Protein 1YE8 (pdb70)

CATH classification: 3.40.50.300

Nearest PDB structures (foldseek):
  1ye8-assembly1_A  TM=1.004E+00  e=4.151E-33  Aquifex aeolicus
  7tic-assembly1_A  TM=4.754E-01  e=6.374E-01  Saccharomyces cerevisiae
  1cr2-assembly1_A  TM=3.829E-01  e=2.973E-01  Escherichia phage T7
  7thv-assembly1_A  TM=4.509E-01  e=8.219E-01  Saccharomyces cerevisiae

Secondary structure (DSSP, 8-state):
-EEEE--TTSSHHHHHHHHHHHHGGGEEEEEEEEE---EEEEEETT--EEEEEETT---SSEETTEEE-HHHHHHHHHHHHHHHHHHHHH-TT-EEEE------TT-HHHHHHHHH---TTSEEEEE--SS--SHHHHHHHT-TT-EEEE--TTTTTTHHHHHHHHS--

Solvent-accessible surface area: 8912 Å² total

Organism: Aquifex aeolicus (strain VF5) (NCBI:txid224324)

Structure (mmCIF, N/CA/C/O backbone):
data_1YE8
#
_entry.id   1YE8
#
_cell.length_a   35.870
_cell.length_b   64.240
_cell.length_c   39.620
_cell.angle_alpha   90.00
_cell.angle_beta   105.23
_cell.angle_gamma   90.00
#
_symmetry.space_group_name_H-M   'P 1 21 1'
#
loop_
_entity.id
_entity.type
_entity.pdbx_description
1 polymer 'Hypothetical UPF0334 kinase-like protein AQ_1292'
2 non-polymer 'MAGNESIUM ION'
3 non-polymer 'SODIUM ION'
4 non-polymer 'PHOSPHATE ION'
5 water water
#
loop_
_atom_site.group_PDB
_atom_site.id
_atom_site.type_symbol
_atom_site.label_atom_id
_atom_site.label_alt_id
_atom_site.label_comp_id
_atom_site.label_asym_id
_atom_site.label_entity_id
_atom_site.label_seq_id
_atom_site.pdbx_PDB_ins_code
_atom_site.Cartn_x
_atom_site.Cartn_y
_atom_site.Cartn_z
_atom_site.occupancy
_atom_site.B_iso_or_equiv
_atom_site.auth_seq_id
_atom_site.auth_comp_id
_atom_site.auth_asym_id
_atom_site.auth_atom_id
_atom_site.pdbx_PDB_model_num
ATOM 9 N N . LYS A 1 2 ? 30.804 22.675 15.687 1.00 14.20 2 LYS A N 1
ATOM 10 C CA . LYS A 1 2 ? 31.104 22.430 17.114 1.00 13.19 2 LYS A CA 1
ATOM 11 C C . LYS A 1 2 ? 32.395 23.165 17.424 1.00 12.36 2 LYS A C 1
ATOM 12 O O . LYS A 1 2 ? 33.429 22.870 16.812 1.00 13.16 2 LYS A O 1
ATOM 18 N N . ILE A 1 3 ? 32.337 24.138 18.328 1.00 11.20 3 ILE A N 1
ATOM 19 C CA . ILE A 1 3 ? 33.529 24.872 18.764 1.00 11.37 3 ILE A CA 1
ATOM 20 C C . ILE A 1 3 ? 33.891 24.361 20.150 1.00 10.29 3 ILE A C 1
ATOM 21 O O . ILE A 1 3 ? 33.074 24.495 21.086 1.00 10.90 3 ILE A O 1
ATOM 26 N N . ILE A 1 4 ? 35.084 23.776 20.284 1.00 9.76 4 ILE A N 1
ATOM 27 C CA . ILE A 1 4 ? 35.547 23.238 21.562 1.00 10.26 4 ILE A CA 1
ATOM 28 C C . ILE A 1 4 ? 36.704 24.100 22.025 1.00 10.11 4 ILE A C 1
ATOM 29 O O . ILE A 1 4 ? 37.752 24.163 21.372 1.00 10.31 4 ILE A O 1
ATOM 34 N N . ILE A 1 5 ? 36.523 24.752 23.171 1.00 9.83 5 ILE A N 1
ATOM 35 C CA . ILE A 1 5 ? 37.529 25.649 23.740 1.00 10.03 5 ILE A CA 1
ATOM 36 C C . ILE A 1 5 ? 38.175 24.967 24.935 1.00 9.48 5 ILE A C 1
ATOM 37 O O . ILE A 1 5 ? 37.502 24.528 25.870 1.00 9.53 5 ILE A O 1
ATOM 42 N N . THR A 1 6 ? 39.496 24.866 24.897 1.00 9.58 6 THR A N 1
ATOM 43 C CA . THR A 1 6 ? 40.245 24.264 25.985 1.00 10.42 6 THR A CA 1
ATOM 44 C C . THR A 1 6 ? 41.372 25.196 26.408 1.00 11.15 6 THR A C 1
ATOM 45 O O . THR A 1 6 ? 41.584 26.233 25.780 1.00 13.35 6 THR A O 1
ATOM 49 N N . GLY A 1 7 ? 42.050 24.865 27.498 1.00 10.86 7 GLY A N 1
ATOM 50 C CA . GLY A 1 7 ? 43.146 25.690 27.963 1.00 11.85 7 GLY A CA 1
ATOM 51 C C . GLY A 1 7 ? 43.316 25.566 29.457 1.00 12.40 7 GLY A C 1
ATOM 52 O O . GLY A 1 7 ? 42.508 24.924 30.131 1.00 12.90 7 GLY A O 1
ATOM 53 N N . GLU A 1 8 ? 44.366 26.195 29.976 1.00 12.77 8 GLU A N 1
ATOM 54 C CA . GLU A 1 8 ? 44.720 26.047 31.388 1.00 14.01 8 GLU A CA 1
ATOM 55 C C . GLU A 1 8 ? 43.637 26.628 32.296 1.00 14.74 8 GLU A C 1
ATOM 56 O O . GLU A 1 8 ? 42.928 27.557 31.898 1.00 14.58 8 GLU A O 1
ATOM 62 N N . PRO A 1 9 ? 43.493 26.101 33.519 1.00 15.57 9 PRO A N 1
ATOM 63 C CA . PRO A 1 9 ? 42.592 26.718 34.499 1.00 16.17 9 PRO A CA 1
ATOM 64 C C . PRO A 1 9 ? 42.958 28.193 34.659 1.00 15.69 9 PRO A C 1
ATOM 65 O O . PRO A 1 9 ? 44.147 28.496 34.764 1.00 16.44 9 PRO A O 1
ATOM 69 N N . GLY A 1 10 ? 41.974 29.090 34.627 1.00 15.91 10 GLY A N 1
ATOM 70 C CA . GLY A 1 10 ? 42.221 30.501 34.843 1.00 16.41 10 GLY A CA 1
ATOM 71 C C . GLY A 1 10 ? 42.566 31.320 33.615 1.00 15.41 10 GLY A C 1
ATOM 72 O O . GLY A 1 10 ? 42.650 32.550 33.706 1.00 16.40 10 GLY A O 1
ATOM 73 N N . VAL A 1 11 ? 42.728 30.668 32.457 1.00 14.98 11 VAL A N 1
ATOM 74 C CA . VAL A 1 11 ? 43.129 31.372 31.238 1.00 14.17 11 VAL A CA 1
ATOM 75 C C . VAL A 1 11 ? 42.033 32.280 30.655 1.00 14.07 11 VAL A C 1
ATOM 76 O O . VAL A 1 11 ? 42.337 33.202 29.904 1.00 14.37 11 VAL A O 1
ATOM 80 N N . GLY A 1 12 ? 40.770 31.994 30.981 1.00 13.91 12 GLY A N 1
ATOM 81 C CA . GLY A 1 12 ? 39.675 32.821 30.506 1.00 14.01 12 GLY A CA 1
ATOM 82 C C . GLY A 1 12 ? 38.640 32.142 29.625 1.00 13.45 12 GLY A C 1
ATOM 83 O O . GLY A 1 12 ? 37.996 32.813 28.810 1.00 14.37 12 GLY A O 1
ATOM 84 N N . LYS A 1 13 ? 38.463 30.828 29.779 1.00 12.83 13 LYS A N 1
ATOM 85 C CA . LYS A 1 13 ? 37.485 30.097 28.960 1.00 12.46 13 LYS A CA 1
ATOM 86 C C . LYS A 1 13 ? 36.047 30.582 29.185 1.00 11.92 13 LYS A C 1
ATOM 87 O O . LYS A 1 13 ? 35.337 30.850 28.223 1.00 11.76 13 LYS A O 1
ATOM 93 N N . THR A 1 14 ? 35.637 30.702 30.447 1.00 12.60 14 THR A N 1
ATOM 94 C CA . THR A 1 14 ? 34.299 31.236 30.769 1.00 12.81 14 THR A CA 1
ATOM 95 C C . THR A 1 14 ? 34.117 32.659 30.245 1.00 13.42 14 THR A C 1
ATOM 96 O O . THR A 1 14 ? 33.088 32.984 29.667 1.00 12.99 14 THR A O 1
ATOM 100 N N . THR A 1 15 ? 35.134 33.491 30.438 1.00 14.25 15 THR A N 1
ATOM 101 C CA . THR A 1 15 ? 35.103 34.863 29.970 1.00 14.79 15 THR A CA 1
ATOM 102 C C . THR A 1 15 ? 34.868 34.918 28.471 1.00 13.43 15 THR A C 1
ATOM 103 O O . THR A 1 15 ? 34.050 35.702 27.993 1.00 14.11 15 THR A O 1
ATOM 107 N N . LEU A 1 16 ? 35.586 34.087 27.725 1.00 12.55 16 LEU A N 1
ATOM 108 C CA . LEU A 1 16 ? 35.386 34.021 26.290 1.00 12.58 16 LEU A CA 1
ATOM 109 C C . LEU A 1 16 ? 33.969 33.530 25.947 1.00 12.18 16 LEU A C 1
ATOM 110 O O . LEU A 1 16 ? 33.301 34.104 25.081 1.00 12.79 16 LEU A O 1
ATOM 115 N N . VAL A 1 17 ? 33.516 32.460 26.612 1.00 11.59 17 VAL A N 1
ATOM 116 C CA . VAL A 1 17 ? 32.157 31.975 26.387 1.00 10.87 17 VAL A CA 1
ATOM 117 C C . VAL A 1 17 ? 31.113 33.089 26.620 1.00 11.23 17 VAL A C 1
ATOM 118 O O . VAL A 1 17 ? 30.197 33.233 25.820 1.00 11.66 17 VAL A O 1
ATOM 122 N N . LYS A 1 18 ? 31.278 33.885 27.680 1.00 11.81 18 LYS A N 1
ATOM 123 C CA . LYS A 1 18 ? 30.349 34.984 27.955 1.00 12.27 18 LYS A CA 1
ATOM 124 C C . LYS A 1 18 ? 30.349 36.025 26.824 1.00 13.20 18 LYS A C 1
ATOM 125 O O . LYS A 1 18 ? 29.295 36.531 26.438 1.00 13.74 18 LYS A O 1
ATOM 131 N N . LYS A 1 19 ? 31.524 36.310 26.276 1.00 13.58 19 LYS A N 1
ATOM 132 C CA . LYS A 1 19 ? 31.622 37.233 25.142 1.00 14.34 19 LYS A CA 1
ATOM 133 C C . LYS A 1 19 ? 30.884 36.660 23.934 1.00 13.88 19 LYS A C 1
ATOM 134 O O . LYS A 1 19 ? 30.208 37.390 23.206 1.00 14.14 19 LYS A O 1
ATOM 140 N N . ILE A 1 20 ? 31.025 35.352 23.711 1.00 13.00 20 ILE A N 1
ATOM 141 C CA . ILE A 1 20 ? 30.339 34.683 22.612 1.00 13.24 20 ILE A CA 1
ATOM 142 C C . ILE A 1 20 ? 28.820 34.762 22.797 1.00 13.01 20 ILE A C 1
ATOM 143 O O . ILE A 1 20 ? 28.091 35.082 21.841 1.00 13.19 20 ILE A O 1
ATOM 148 N N . VAL A 1 21 ? 28.352 34.489 24.018 1.00 12.86 21 VAL A N 1
ATOM 149 C CA . VAL A 1 21 ? 26.923 34.566 24.342 1.00 12.85 21 VAL A CA 1
ATOM 150 C C . VAL A 1 21 ? 26.376 35.970 24.067 1.00 13.52 21 VAL A C 1
ATOM 151 O O . VAL A 1 21 ? 25.307 36.114 23.445 1.00 13.38 21 VAL A O 1
ATOM 155 N N . GLU A 1 22 ? 27.107 36.995 24.506 1.00 14.01 22 GLU A N 1
ATOM 156 C CA . GLU A 1 22 ? 26.615 38.359 24.308 1.00 15.11 22 GLU A CA 1
ATOM 157 C C . GLU A 1 22 ? 26.520 38.673 22.812 1.00 15.57 22 GLU A C 1
ATOM 158 O O . GLU A 1 22 ? 25.533 39.258 22.344 1.00 16.32 22 GLU A O 1
ATOM 164 N N . ARG A 1 23 ? 27.538 38.286 22.056 1.00 14.95 23 ARG A N 1
ATOM 165 C CA . ARG A 1 23 ? 27.515 38.515 20.616 1.00 15.72 23 ARG A CA 1
ATOM 166 C C . ARG A 1 23 ? 26.402 37.777 19.895 1.00 15.75 23 ARG A C 1
ATOM 167 O O . ARG A 1 23 ? 25.794 38.305 18.965 1.00 17.04 23 ARG A O 1
ATOM 175 N N . LEU A 1 24 ? 26.147 36.538 20.311 1.00 15.46 24 LEU A N 1
ATOM 176 C CA . LEU A 1 24 ? 25.113 35.725 19.689 1.00 15.08 24 LEU A CA 1
ATOM 177 C C . LEU A 1 24 ? 23.683 36.132 20.056 1.00 15.07 24 LEU A C 1
ATOM 178 O O . LEU A 1 24 ? 22.750 35.797 19.321 1.00 15.55 24 LEU A O 1
ATOM 183 N N . GLY A 1 25 ? 23.494 36.836 21.169 1.00 15.33 25 GLY A N 1
ATOM 184 C CA . GLY A 1 25 ? 22.158 37.264 21.555 1.00 15.69 25 GLY A CA 1
ATOM 185 C C . GLY A 1 25 ? 21.214 36.095 21.750 1.00 15.61 25 GLY A C 1
ATOM 186 O O . GLY A 1 25 ? 21.550 35.116 22.416 1.00 16.02 25 GLY A O 1
ATOM 187 N N . LYS A 1 26 ? 20.042 36.179 21.140 1.00 15.55 26 LYS A N 1
ATOM 188 C CA . LYS A 1 26 ? 18.988 35.192 21.325 1.00 15.56 26 LYS A CA 1
ATOM 189 C C . LYS A 1 26 ? 19.335 33.861 20.659 1.00 14.63 26 LYS A C 1
ATOM 190 O O . LYS A 1 26 ? 18.637 32.861 20.854 1.00 15.40 26 LYS A O 1
ATOM 196 N N . ARG A 1 27 ? 20.422 33.825 19.893 1.00 13.69 27 ARG A N 1
ATOM 197 C CA . ARG A 1 27 ? 20.857 32.567 19.285 1.00 13.08 27 ARG A CA 1
ATOM 198 C C . ARG A 1 27 ? 21.449 31.606 20.316 1.00 12.18 27 ARG A C 1
ATOM 199 O O . ARG A 1 27 ? 21.444 30.396 20.096 1.00 11.87 27 ARG A O 1
ATOM 207 N N . ALA A 1 28 ? 21.980 32.142 21.413 1.00 11.49 28 ALA A N 1
ATOM 208 C CA . ALA A 1 28 ? 22.725 31.337 22.379 1.00 10.93 28 ALA A CA 1
ATOM 209 C C . ALA A 1 28 ? 21.804 30.804 23.463 1.00 10.72 28 ALA A C 1
ATOM 210 O O . ALA A 1 28 ? 21.088 31.585 24.097 1.00 11.38 28 ALA A O 1
ATOM 212 N N . ILE A 1 29 ? 21.815 29.483 23.673 1.00 9.99 29 ILE A N 1
ATOM 213 C CA . ILE A 1 29 ? 21.003 28.866 24.737 1.00 9.78 29 ILE A CA 1
ATOM 214 C C . ILE A 1 29 ? 21.861 27.841 25.475 1.00 8.49 29 ILE A C 1
ATOM 215 O O . ILE A 1 29 ? 22.442 26.951 24.845 1.00 8.57 29 ILE A O 1
ATOM 220 N N . GLY A 1 30 ? 21.937 27.943 26.799 1.00 8.39 30 GLY A N 1
ATOM 221 C CA . GLY A 1 30 ? 22.724 26.991 27.573 1.00 8.21 30 GLY A CA 1
ATOM 222 C C . GLY A 1 30 ? 23.181 27.576 28.891 1.00 8.01 30 GLY A C 1
ATOM 223 O O . GLY A 1 30 ? 22.433 28.296 29.556 1.00 9.01 30 GLY A O 1
ATOM 224 N N . PHE A 1 31 ? 24.419 27.289 29.277 1.00 8.02 31 PHE A N 1
ATOM 225 C CA . PHE A 1 31 ? 24.917 27.765 30.551 1.00 8.34 31 PHE A CA 1
ATOM 226 C C . PHE A 1 31 ? 26.416 27.892 30.548 1.00 8.18 31 PHE A C 1
ATOM 227 O O . PHE A 1 31 ? 27.123 27.249 29.729 1.00 7.98 31 PHE A O 1
ATOM 235 N N . TRP A 1 32 ? 26.899 28.672 31.512 1.00 8.20 32 TRP A N 1
ATOM 236 C CA . TRP A 1 32 ? 28.317 28.721 31.831 1.00 8.25 32 TRP A CA 1
ATOM 237 C C . TRP A 1 32 ? 28.522 28.591 33.329 1.00 9.44 32 TRP A C 1
ATOM 238 O O . TRP A 1 32 ? 27.548 28.503 34.096 1.00 9.60 32 TRP A O 1
ATOM 249 N N . THR A 1 33 ? 29.783 28.514 33.737 1.00 9.80 33 THR A N 1
ATOM 250 C CA . THR A 1 33 ? 30.114 28.233 35.129 1.00 11.24 33 THR A CA 1
ATOM 251 C C . THR A 1 33 ? 31.079 29.292 35.642 1.00 12.21 33 THR A C 1
ATOM 252 O O . THR A 1 33 ? 32.173 29.464 35.093 1.00 14.40 33 THR A O 1
ATOM 256 N N . GLU A 1 34 ? 30.656 30.027 36.664 1.00 12.50 34 GLU A N 1
ATOM 257 C CA . GLU A 1 34 ? 31.466 31.104 37.208 1.00 14.04 34 GLU A CA 1
ATOM 258 C C . GLU A 1 34 ? 32.010 30.750 38.569 1.00 13.34 34 GLU A C 1
ATOM 259 O O . GLU A 1 34 ? 31.360 30.065 39.351 1.00 12.88 34 GLU A O 1
ATOM 265 N N . GLU A 1 35 ? 33.216 31.226 38.856 1.00 14.13 35 GLU A N 1
ATOM 266 C CA . GLU A 1 35 ? 33.791 31.071 40.184 1.00 15.33 35 GLU A CA 1
ATOM 267 C C . GLU A 1 35 ? 32.992 31.881 41.202 1.00 15.70 35 GLU A C 1
ATOM 268 O O . GLU A 1 35 ? 32.503 32.986 40.907 1.00 16.60 35 GLU A O 1
ATOM 274 N N . VAL A 1 36 ? 32.846 31.311 42.396 1.00 16.62 36 VAL A N 1
ATOM 275 C CA . VAL A 1 36 ? 32.280 32.020 43.528 1.00 17.67 36 VAL A CA 1
ATOM 276 C C . VAL A 1 36 ? 33.462 32.541 44.337 1.00 19.15 36 VAL A C 1
ATOM 277 O O . VAL A 1 36 ? 34.305 31.761 44.780 1.00 18.58 36 VAL A O 1
ATOM 281 N N . ARG A 1 37 ? 33.534 33.864 44.475 1.00 21.29 37 ARG A N 1
ATOM 282 C CA . ARG A 1 37 ? 34.630 34.518 45.177 1.00 23.48 37 ARG A CA 1
ATOM 283 C C . ARG A 1 37 ? 34.094 35.518 46.192 1.00 24.67 37 ARG A C 1
ATOM 284 O O . ARG A 1 37 ? 33.096 36.199 45.935 1.00 25.99 37 ARG A O 1
ATOM 292 N N . ARG A 1 44 ? 38.472 32.231 46.107 1.00 19.71 44 ARG A N 1
ATOM 293 C CA . ARG A 1 44 ? 37.499 31.246 45.489 1.00 18.92 44 ARG A CA 1
ATOM 294 C C . ARG A 1 44 ? 37.068 30.152 46.465 1.00 18.75 44 ARG A C 1
ATOM 295 O O . ARG A 1 44 ? 37.907 29.472 47.065 1.00 18.94 44 ARG A O 1
ATOM 303 N N . THR A 1 45 ? 35.752 29.983 46.594 1.00 17.91 45 THR A N 1
ATOM 304 C CA . THR A 1 45 ? 35.182 28.970 47.489 1.00 17.26 45 THR A CA 1
ATOM 305 C C . THR A 1 45 ? 34.248 28.003 46.778 1.00 15.90 45 THR A C 1
ATOM 306 O O . THR A 1 45 ? 33.797 27.038 47.372 1.00 15.54 45 THR A O 1
ATOM 310 N N . GLY A 1 46 ? 33.927 28.268 45.523 1.00 15.02 46 GLY A N 1
ATOM 311 C CA . GLY A 1 46 ? 33.008 27.398 44.817 1.00 13.85 46 GLY A CA 1
ATOM 312 C C . GLY A 1 46 ? 32.748 27.822 43.396 1.00 13.17 46 GLY A C 1
ATOM 313 O O . GLY A 1 46 ? 33.455 28.686 42.846 1.00 13.10 46 GLY A O 1
ATOM 314 N N . PHE A 1 47 ? 31.708 27.219 42.821 1.00 12.06 47 PHE A N 1
ATOM 315 C CA . PHE A 1 47 ? 31.319 27.419 41.429 1.00 11.54 47 PHE A CA 1
ATOM 316 C C . PHE A 1 47 ? 29.808 27.499 41.298 1.00 11.32 47 PHE A C 1
ATOM 317 O O . PHE A 1 47 ? 29.078 26.720 41.924 1.00 10.95 47 PHE A O 1
ATOM 325 N N . ARG A 1 48 ? 29.365 28.401 40.428 1.00 11.22 48 ARG A N 1
ATOM 326 C CA . ARG A 1 48 ? 27.963 28.705 40.198 1.00 11.81 48 ARG A CA 1
ATOM 327 C C . ARG A 1 48 ? 27.620 28.451 38.735 1.00 11.46 48 ARG A C 1
ATOM 328 O O . ARG A 1 48 ? 28.304 28.936 37.847 1.00 11.81 48 ARG A O 1
ATOM 336 N N . ILE A 1 49 ? 26.562 27.702 38.483 1.00 10.22 49 ILE A N 1
ATOM 337 C CA . ILE A 1 49 ? 26.040 27.582 37.116 1.00 10.23 49 ILE A CA 1
ATOM 338 C C . ILE A 1 49 ? 25.155 28.797 36.852 1.00 10.15 49 ILE A C 1
ATOM 339 O O . ILE A 1 49 ? 24.366 29.194 37.716 1.00 10.80 49 ILE A O 1
ATOM 344 N N . ILE A 1 50 ? 25.322 29.419 35.686 1.00 9.76 50 ILE A N 1
ATOM 345 C CA . ILE A 1 50 ? 24.510 30.563 35.280 1.00 10.01 50 ILE A CA 1
ATOM 346 C C . ILE A 1 50 ? 23.970 30.233 33.896 1.00 9.43 50 ILE A C 1
ATOM 347 O O . ILE A 1 50 ? 24.751 29.935 32.994 1.00 9.51 50 ILE A O 1
ATOM 352 N N . THR A 1 51 ? 22.649 30.235 33.725 1.00 9.25 51 THR A N 1
ATOM 353 C CA . THR A 1 51 ? 22.088 29.958 32.411 1.00 9.36 51 THR A CA 1
ATOM 354 C C . THR A 1 51 ? 21.943 31.204 31.552 1.00 9.18 51 THR A C 1
ATOM 355 O O . THR A 1 51 ? 22.033 32.328 32.041 1.00 10.23 51 THR A O 1
ATOM 359 N N . THR A 1 52 ? 21.675 30.997 30.270 1.00 9.47 52 THR A N 1
ATOM 360 C CA . THR A 1 52 ? 21.378 32.102 29.374 1.00 10.01 52 THR A CA 1
ATOM 361 C C . THR A 1 52 ? 20.055 32.798 29.710 1.00 10.65 52 THR A C 1
ATOM 362 O O . THR A 1 52 ? 19.762 33.832 29.100 1.00 12.34 52 THR A O 1
ATOM 366 N N . GLU A 1 53 ? 19.282 32.271 30.666 1.00 10.71 53 GLU A N 1
ATOM 367 C CA . GLU A 1 53 ? 18.080 32.961 31.171 1.00 12.31 53 GLU A CA 1
ATOM 368 C C . GLU A 1 53 ? 18.318 33.641 32.501 1.00 12.84 53 GLU A C 1
ATOM 369 O O . GLU A 1 53 ? 17.381 34.176 33.108 1.00 14.49 53 GLU A O 1
ATOM 375 N N . GLY A 1 54 ? 19.565 33.650 32.959 1.00 12.04 54 GLY A N 1
ATOM 376 C CA . GLY A 1 54 ? 19.906 34.348 34.185 1.00 12.92 54 GLY A CA 1
ATOM 377 C C . GLY A 1 54 ? 19.618 33.574 35.456 1.00 12.77 54 GLY A C 1
ATOM 378 O O . GLY A 1 54 ? 19.722 34.120 36.558 1.00 15.01 54 GLY A O 1
ATOM 379 N N . LYS A 1 55 ? 19.284 32.293 35.340 1.00 12.53 55 LYS A N 1
ATOM 380 C CA . LYS A 1 55 ? 19.118 31.467 36.526 1.00 12.62 55 LYS A CA 1
ATOM 381 C C . LYS A 1 55 ? 20.498 31.077 37.042 1.00 11.87 55 LYS A C 1
ATOM 382 O O . LYS A 1 55 ? 21.393 30.773 36.249 1.00 12.07 55 LYS A O 1
ATOM 388 N N . LYS A 1 56 ? 20.674 31.120 38.358 1.00 11.78 56 LYS A N 1
ATOM 389 C CA . LYS A 1 56 ? 21.973 30.893 38.999 1.00 12.41 56 LYS A CA 1
ATOM 390 C C . LYS A 1 56 ? 21.869 29.971 40.209 1.00 12.77 56 LYS A C 1
ATOM 391 O O . LYS A 1 56 ? 20.894 30.038 40.970 1.00 14.05 56 LYS A O 1
ATOM 397 N N . LYS A 1 57 ? 22.869 29.114 40.398 1.00 12.48 57 LYS A N 1
ATOM 398 C CA . LYS A 1 57 ? 22.926 28.266 41.586 1.00 12.33 57 LYS A CA 1
ATOM 399 C C . LYS A 1 57 ? 24.339 27.791 41.851 1.00 11.92 57 LYS A C 1
ATOM 400 O O . LYS A 1 57 ? 25.017 27.316 40.925 1.00 11.73 57 LYS A O 1
ATOM 406 N N . ILE A 1 58 ? 24.780 27.894 43.106 1.00 11.88 58 ILE A N 1
ATOM 407 C CA . ILE A 1 58 ? 26.044 27.287 43.511 1.00 11.97 58 ILE A CA 1
ATOM 408 C C . ILE A 1 58 ? 25.853 25.778 43.559 1.00 11.06 58 ILE A C 1
ATOM 409 O O . ILE A 1 58 ? 25.011 25.268 44.304 1.00 11.56 58 ILE A O 1
ATOM 414 N N . PHE A 1 59 ? 26.629 25.054 42.757 1.00 10.65 59 PHE A N 1
ATOM 415 C CA . PHE A 1 59 ? 26.549 23.596 42.753 1.00 10.07 59 PHE A CA 1
ATOM 416 C C . PHE A 1 59 ? 27.810 22.893 43.248 1.00 9.76 59 PHE A C 1
ATOM 417 O O . PHE A 1 59 ? 27.814 21.684 43.414 1.00 11.00 59 PHE A O 1
ATOM 425 N N . SER A 1 60 ? 28.882 23.643 43.480 1.00 10.54 60 SER A N 1
ATOM 426 C CA . SER A 1 60 ? 30.107 23.061 43.995 1.00 11.24 60 SER A CA 1
ATOM 427 C C . SER A 1 60 ? 30.710 24.065 44.951 1.00 10.98 60 SER A C 1
ATOM 428 O O . SER A 1 60 ? 30.793 25.244 44.626 1.00 12.46 60 SER A O 1
ATOM 431 N N . SER A 1 61 ? 31.113 23.611 46.136 1.00 11.35 61 SER A N 1
ATOM 432 C CA . SER A 1 61 ? 31.610 24.537 47.152 1.00 11.57 61 SER A CA 1
ATOM 433 C C . SER A 1 61 ? 32.499 23.826 48.154 1.00 11.47 61 SER A C 1
ATOM 434 O O . SER A 1 61 ? 32.268 22.660 48.479 1.00 11.23 61 SER A O 1
ATOM 437 N N . LYS A 1 62 ? 33.495 24.555 48.656 1.00 12.30 62 LYS A N 1
ATOM 438 C CA . LYS A 1 62 ? 34.266 24.115 49.819 1.00 13.15 62 LYS A CA 1
ATOM 439 C C . LYS A 1 62 ? 33.386 23.886 51.061 1.00 13.46 62 LYS A C 1
ATOM 440 O O . LYS A 1 62 ? 33.783 23.134 51.943 1.00 14.35 62 LYS A O 1
ATOM 446 N N . PHE A 1 63 ? 32.203 24.504 51.119 1.00 13.72 63 PHE A N 1
ATOM 447 C CA . PHE A 1 63 ? 31.301 24.280 52.254 1.00 14.66 63 PHE A CA 1
ATOM 448 C C . PHE A 1 63 ? 30.411 23.059 52.090 1.00 14.27 63 PHE A C 1
ATOM 449 O O . PHE A 1 63 ? 29.777 22.622 53.061 1.00 15.25 63 PHE A O 1
ATOM 457 N N . PHE A 1 64 ? 30.321 22.508 50.881 1.00 12.64 64 PHE A N 1
ATOM 458 C CA . PHE A 1 64 ? 29.379 21.417 50.643 1.00 12.38 64 PHE A CA 1
ATOM 459 C C . PHE A 1 64 ? 29.937 20.071 51.037 1.00 13.03 64 PHE A C 1
ATOM 460 O O . PHE A 1 64 ? 31.001 19.655 50.550 1.00 13.83 64 PHE A O 1
ATOM 468 N N . THR A 1 65 ? 29.200 19.364 51.886 1.00 13.53 65 THR A N 1
ATOM 469 C CA . THR A 1 65 ? 29.501 17.978 52.151 1.00 13.98 65 THR A CA 1
ATOM 470 C C . THR A 1 65 ? 29.010 17.112 50.990 1.00 13.85 65 THR A C 1
ATOM 471 O O . THR A 1 65 ? 27.837 17.190 50.611 1.00 13.82 65 THR A O 1
ATOM 475 N N . SER A 1 66 ? 29.902 16.289 50.433 1.00 13.94 66 SER A N 1
ATOM 476 C CA . SER A 1 66 ? 29.550 15.437 49.303 1.00 14.21 66 SER A CA 1
ATOM 477 C C . SER A 1 66 ? 30.443 14.220 49.174 1.00 15.19 66 SER A C 1
ATOM 478 O O . SER A 1 66 ? 31.594 14.269 49.577 1.00 15.70 66 SER A O 1
ATOM 481 N N . LYS A 1 67 ? 29.903 13.153 48.586 1.00 17.09 67 LYS A N 1
ATOM 482 C CA . LYS A 1 67 ? 30.717 12.015 48.163 1.00 18.45 67 LYS A CA 1
ATOM 483 C C . LYS A 1 67 ? 31.432 12.333 46.848 1.00 17.75 67 LYS A C 1
ATOM 484 O O . LYS A 1 67 ? 32.397 11.664 46.485 1.00 18.47 67 LYS A O 1
ATOM 490 N N . LYS A 1 68 ? 30.945 13.353 46.134 1.00 16.29 68 LYS A N 1
ATOM 491 C CA . LYS A 1 68 ? 31.508 13.754 44.849 1.00 16.59 68 LYS A CA 1
ATOM 492 C C . LYS A 1 68 ? 32.413 14.948 45.099 1.00 15.82 68 LYS A C 1
ATOM 493 O O . LYS A 1 68 ? 31.944 16.054 45.390 1.00 15.58 68 LYS A O 1
ATOM 499 N N . LEU A 1 69 ? 33.714 14.698 45.039 1.00 16.39 69 LEU A N 1
ATOM 500 C CA . LEU A 1 69 ? 34.712 15.693 45.418 1.00 16.83 69 LEU A CA 1
ATOM 501 C C . LEU A 1 69 ? 35.675 15.976 44.281 1.00 17.27 69 LEU A C 1
ATOM 502 O O . LEU A 1 69 ? 36.107 15.055 43.590 1.00 16.84 69 LEU A O 1
ATOM 507 N N . VAL A 1 70 ? 36.009 17.247 44.102 1.00 16.57 70 VAL A N 1
ATOM 508 C CA . VAL A 1 70 ? 37.169 17.645 43.299 1.00 17.74 70 VAL A CA 1
ATOM 509 C C . VAL A 1 70 ? 38.024 18.502 44.225 1.00 17.92 70 VAL A C 1
ATOM 510 O O . VAL A 1 70 ? 37.690 19.661 44.495 1.00 17.83 70 VAL A O 1
ATOM 514 N N . GLY A 1 71 ? 39.122 17.913 44.712 1.00 18.56 71 GLY A N 1
ATOM 515 C CA . GLY A 1 71 ? 39.914 18.505 45.777 1.00 18.49 71 GLY A CA 1
ATOM 516 C C . GLY A 1 71 ? 39.050 18.796 46.995 1.00 18.20 71 GLY A C 1
ATOM 517 O O . GLY A 1 71 ? 38.426 17.890 47.561 1.00 19.62 71 GLY A O 1
ATOM 518 N N . SER A 1 72 ? 39.015 20.062 47.399 1.00 17.78 72 SER A N 1
ATOM 519 C CA . SER A 1 72 ? 38.242 20.453 48.572 1.00 17.67 72 SER A CA 1
ATOM 520 C C . SER A 1 72 ? 36.802 20.849 48.234 1.00 16.58 72 SER A C 1
ATOM 521 O O . SER A 1 72 ? 36.027 21.189 49.126 1.00 16.73 72 SER A O 1
ATOM 524 N N . TYR A 1 73 ? 36.446 20.824 46.946 1.00 14.69 73 TYR A N 1
ATOM 525 C CA . TYR A 1 73 ? 35.098 21.217 46.515 1.00 13.86 73 TYR A CA 1
ATOM 526 C C . TYR A 1 73 ? 34.141 20.036 46.535 1.00 13.38 73 TYR A C 1
ATOM 527 O O . TYR A 1 73 ? 34.373 19.048 45.850 1.00 13.79 73 TYR A O 1
ATOM 536 N N . GLY A 1 74 ? 33.062 20.157 47.302 1.00 12.14 74 GLY A N 1
ATOM 537 C CA . GLY A 1 74 ? 31.981 19.184 47.300 1.00 11.81 74 GLY A CA 1
ATOM 538 C C . GLY A 1 74 ? 30.982 19.547 46.220 1.00 10.59 74 GLY A C 1
ATOM 539 O O . GLY A 1 74 ? 30.562 20.699 46.132 1.00 10.19 74 GLY A O 1
ATOM 540 N N . VAL A 1 75 ? 30.644 18.575 45.379 1.00 10.67 75 VAL A N 1
ATOM 541 C CA . VAL A 1 75 ? 29.729 18.794 44.263 1.00 10.60 75 VAL A CA 1
ATOM 542 C C . VAL A 1 75 ? 28.338 18.251 44.579 1.00 10.55 75 VAL A C 1
ATOM 543 O O . VAL A 1 75 ? 28.169 17.069 44.941 1.00 11.66 75 VAL A O 1
ATOM 547 N N . ASN A 1 76 ? 27.345 19.127 44.447 1.00 10.21 76 ASN A N 1
ATOM 548 C CA . ASN A 1 76 ? 25.958 18.718 44.587 1.00 10.21 76 ASN A CA 1
ATOM 549 C C . ASN A 1 76 ? 25.362 18.517 43.198 1.00 10.18 76 ASN A C 1
ATOM 550 O O . ASN A 1 76 ? 25.032 19.491 42.475 1.00 9.74 76 ASN A O 1
ATOM 555 N N . VAL A 1 77 ? 25.301 17.247 42.809 1.00 10.20 77 VAL A N 1
ATOM 556 C CA . VAL A 1 77 ? 24.872 16.861 41.473 1.00 11.26 77 VAL A CA 1
ATOM 557 C C . VAL A 1 77 ? 23.444 17.342 41.206 1.00 11.60 77 VAL A C 1
ATOM 558 O O . VAL A 1 77 ? 23.129 17.781 40.100 1.00 12.23 77 VAL A O 1
ATOM 562 N N . GLN A 1 78 ? 22.587 17.251 42.223 1.00 11.61 78 GLN A N 1
ATOM 563 C CA . GLN A 1 78 ? 21.190 17.651 42.113 1.00 12.73 78 GLN A CA 1
ATOM 564 C C . GLN A 1 78 ? 21.070 19.161 41.868 1.00 11.63 78 GLN A C 1
ATOM 565 O O . GLN A 1 78 ? 20.284 19.594 41.014 1.00 11.76 78 GLN A O 1
ATOM 571 N N . TYR A 1 79 ? 21.873 19.965 42.569 1.00 11.21 79 TYR A N 1
ATOM 572 C CA . TYR A 1 79 ? 21.847 21.403 42.345 1.00 11.06 79 TYR A CA 1
ATOM 573 C C . TYR A 1 79 ? 22.290 21.750 40.930 1.00 10.62 79 TYR A C 1
ATOM 574 O O . TYR A 1 79 ? 21.717 22.627 40.299 1.00 11.08 79 TYR A O 1
ATOM 583 N N . PHE A 1 80 ? 23.320 21.056 40.452 1.00 10.10 80 PHE A N 1
ATOM 584 C CA . PHE A 1 80 ? 23.797 21.275 39.097 1.00 9.73 80 PHE A CA 1
ATOM 585 C C . PHE A 1 80 ? 22.704 20.922 38.088 1.00 9.09 80 PHE A C 1
ATOM 586 O O . PHE A 1 80 ? 22.381 21.710 37.190 1.00 9.22 80 PHE A O 1
ATOM 594 N N . GLU A 1 81 ? 22.125 19.734 38.244 1.00 9.56 81 GLU A N 1
ATOM 595 C CA . GLU A 1 81 ? 21.129 19.223 37.303 1.00 10.02 81 GLU A CA 1
ATOM 596 C C . GLU A 1 81 ? 19.882 20.078 37.258 1.00 10.34 81 GLU A C 1
ATOM 597 O O . GLU A 1 81 ? 19.280 20.227 36.201 1.00 10.49 81 GLU A O 1
ATOM 603 N N . GLU A 1 82 ? 19.512 20.653 38.402 1.00 11.53 82 GLU A N 1
ATOM 604 C CA . GLU A 1 82 ? 18.308 21.471 38.502 1.00 12.54 82 GLU A CA 1
ATOM 605 C C . GLU A 1 82 ? 18.285 22.553 37.427 1.00 11.90 82 GLU A C 1
ATOM 606 O O . GLU A 1 82 ? 17.227 22.858 36.869 1.00 12.81 82 GLU A O 1
ATOM 612 N N . LEU A 1 83 ? 19.450 23.141 37.144 1.00 10.74 83 LEU A N 1
ATOM 613 C CA . LEU A 1 83 ? 19.562 24.199 36.147 1.00 10.86 83 LEU A CA 1
ATOM 614 C C . LEU A 1 83 ? 20.103 23.681 34.819 1.00 9.49 83 LEU A C 1
ATOM 615 O O . LEU A 1 83 ? 19.615 24.079 33.769 1.00 10.36 83 LEU A O 1
ATOM 620 N N . ALA A 1 84 ? 21.085 22.783 34.861 1.00 9.08 84 ALA A N 1
ATOM 621 C CA . ALA A 1 84 ? 21.765 22.351 33.631 1.00 8.99 84 ALA A CA 1
ATOM 622 C C . ALA A 1 84 ? 20.863 21.545 32.711 1.00 8.90 84 ALA A C 1
ATOM 623 O O . ALA A 1 84 ? 20.880 21.738 31.502 1.00 9.06 84 ALA A O 1
ATOM 625 N N . ILE A 1 85 ? 20.097 20.614 33.271 1.00 8.94 85 ILE A N 1
ATOM 626 C CA . ILE A 1 85 ? 19.389 19.670 32.410 1.00 9.75 85 ILE A CA 1
ATOM 627 C C . ILE A 1 85 ? 18.247 20.338 31.630 1.00 9.70 85 ILE A C 1
ATOM 628 O O . ILE A 1 85 ? 18.182 20.196 30.399 1.00 10.19 85 ILE A O 1
ATOM 633 N N . PRO A 1 86 ? 17.359 21.086 32.291 1.00 9.82 86 PRO A N 1
ATOM 634 C CA . PRO A 1 86 ? 16.270 21.684 31.518 1.00 10.39 86 PRO A CA 1
ATOM 635 C C . PRO A 1 86 ? 16.773 22.690 30.482 1.00 9.47 86 PRO A C 1
ATOM 636 O O . PRO A 1 86 ? 16.223 22.709 29.378 1.00 9.71 86 PRO A O 1
ATOM 640 N N . ILE A 1 87 ? 17.792 23.489 30.788 1.00 9.26 87 ILE A N 1
ATOM 641 C CA . ILE A 1 87 ? 18.242 24.443 29.777 1.00 9.32 87 ILE A CA 1
ATOM 642 C C . ILE A 1 87 ? 18.915 23.742 28.589 1.00 8.98 87 ILE A C 1
ATOM 643 O O . ILE A 1 87 ? 18.731 24.166 27.446 1.00 9.22 87 ILE A O 1
ATOM 648 N N . LEU A 1 88 ? 19.636 22.646 28.833 1.00 9.05 88 LEU A N 1
ATOM 649 C CA . LEU A 1 88 ? 20.234 21.918 27.708 1.00 9.27 88 LEU A CA 1
ATOM 650 C C . LEU A 1 88 ? 19.199 21.147 26.904 1.00 9.02 88 LEU A C 1
ATOM 651 O O . LEU A 1 88 ? 19.324 21.050 25.686 1.00 9.44 88 LEU A O 1
ATOM 656 N N . GLU A 1 89 ? 18.175 20.598 27.561 1.00 9.38 89 GLU A N 1
ATOM 657 C CA . GLU A 1 89 ? 17.119 19.906 26.813 1.00 9.87 89 GLU A CA 1
ATOM 658 C C . GLU A 1 89 ? 16.388 20.895 25.901 1.00 9.41 89 GLU A C 1
ATOM 659 O O . GLU A 1 89 ? 16.085 20.594 24.742 1.00 10.45 89 GLU A O 1
ATOM 665 N N . ARG A 1 90 ? 16.106 22.088 26.429 1.00 9.65 90 ARG A N 1
ATOM 666 C CA . ARG A 1 90 ? 15.518 23.157 25.621 1.00 10.22 90 ARG A CA 1
ATOM 667 C C . ARG A 1 90 ? 16.452 23.566 24.478 1.00 9.83 90 ARG A C 1
ATOM 668 O O . ARG A 1 90 ? 16.027 23.665 23.322 1.00 9.98 90 ARG A O 1
ATOM 676 N N . ALA A 1 91 ? 17.725 23.795 24.806 1.00 9.69 91 ALA A N 1
ATOM 677 C CA . ALA A 1 91 ? 18.700 24.206 23.791 1.00 9.46 91 ALA A CA 1
ATOM 678 C C . ALA A 1 91 ? 18.763 23.202 22.641 1.00 9.49 91 ALA A C 1
ATOM 679 O O . ALA A 1 91 ? 18.758 23.592 21.486 1.00 10.36 91 ALA A O 1
ATOM 681 N N . TYR A 1 92 ? 18.765 21.910 22.972 1.00 9.45 92 TYR A N 1
ATOM 682 C CA . TYR A 1 92 ? 18.845 20.845 21.972 1.00 10.10 92 TYR A CA 1
ATOM 683 C C . TYR A 1 92 ? 17.571 20.809 21.118 1.00 10.84 92 TYR A C 1
ATOM 684 O O . TYR A 1 92 ? 17.662 20.743 19.878 1.00 10.90 92 TYR A O 1
ATOM 693 N N . ARG A 1 93 ? 16.393 20.892 21.746 1.00 10.86 93 ARG A N 1
ATOM 694 C CA . ARG A 1 93 ? 15.161 20.932 20.940 1.00 11.30 93 ARG A CA 1
ATOM 695 C C . ARG A 1 93 ? 15.176 22.116 19.985 1.00 11.56 93 ARG A C 1
ATOM 696 O O . ARG A 1 93 ? 14.831 21.986 18.807 1.00 12.55 93 ARG A O 1
ATOM 704 N N . GLU A 1 94 ? 15.534 23.288 20.495 1.00 11.60 94 GLU A N 1
ATOM 705 C CA . GLU A 1 94 ? 15.469 24.491 19.667 1.00 12.24 94 GLU A CA 1
ATOM 706 C C . GLU A 1 94 ? 16.521 24.466 18.566 1.00 12.38 94 GLU A C 1
ATOM 707 O O . GLU A 1 94 ? 16.238 24.859 17.436 1.00 13.81 94 GLU A O 1
ATOM 713 N N . ALA A 1 95 ? 17.730 24.002 18.892 1.00 12.41 95 ALA A N 1
ATOM 714 C CA . ALA A 1 95 ? 18.842 24.003 17.943 1.00 13.07 95 ALA A CA 1
ATOM 715 C C . ALA A 1 95 ? 18.654 23.001 16.804 1.00 13.65 95 ALA A C 1
ATOM 716 O O . ALA A 1 95 ? 19.183 23.204 15.719 1.00 14.26 95 ALA A O 1
ATOM 718 N N . LYS A 1 96 ? 17.911 21.920 17.044 1.00 14.28 96 LYS A N 1
ATOM 719 C CA . LYS A 1 96 ? 17.633 20.953 15.981 1.00 15.85 96 LYS A CA 1
ATOM 720 C C . LYS A 1 96 ? 16.709 21.557 14.939 1.00 16.96 96 LYS A C 1
ATOM 721 O O . LYS A 1 96 ? 16.826 21.237 13.757 1.00 18.24 96 LYS A O 1
ATOM 727 N N . LYS A 1 97 ? 15.811 22.443 15.360 1.00 17.46 97 LYS A N 1
ATOM 728 C CA . LYS A 1 97 ? 14.843 23.044 14.433 1.00 18.65 97 LYS A CA 1
ATOM 729 C C . LYS A 1 97 ? 15.343 24.333 13.787 1.00 18.84 97 LYS A C 1
ATOM 730 O O . LYS A 1 97 ? 14.958 24.662 12.667 1.00 20.12 97 LYS A O 1
ATOM 736 N N . ASP A 1 98 ? 16.204 25.058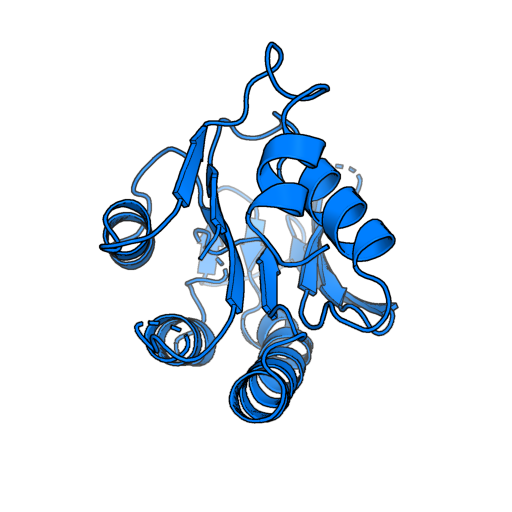 14.489 1.00 18.83 98 ASP A N 1
ATOM 737 C CA . ASP A 1 98 ? 16.689 26.355 14.035 1.00 18.40 98 ASP A CA 1
ATOM 738 C C . ASP A 1 98 ? 18.209 26.331 14.072 1.00 18.22 98 ASP A C 1
ATOM 739 O O . ASP A 1 98 ? 18.822 26.415 15.147 1.00 17.26 98 ASP A O 1
ATOM 744 N N . ARG A 1 99 ? 18.817 26.210 12.900 1.00 18.19 99 ARG A N 1
ATOM 745 C CA . ARG A 1 99 ? 20.262 26.113 12.792 1.00 19.36 99 ARG A CA 1
ATOM 746 C C . ARG A 1 99 ? 21.000 27.412 13.139 1.00 19.30 99 ARG A C 1
ATOM 747 O O . ARG A 1 99 ? 22.229 27.420 13.228 1.00 20.45 99 ARG A O 1
ATOM 755 N N . ARG A 1 100 ? 20.264 28.499 13.365 1.00 18.30 100 ARG A N 1
ATOM 756 C CA . ARG A 1 100 ? 20.876 29.726 13.869 1.00 18.00 100 ARG A CA 1
ATOM 757 C C . ARG A 1 100 ? 21.221 29.610 15.354 1.00 16.70 100 ARG A C 1
ATOM 758 O O . ARG A 1 100 ? 22.083 30.332 15.851 1.00 16.72 100 ARG A O 1
ATOM 766 N N . LYS A 1 101 ? 20.532 28.719 16.060 1.00 15.07 101 LYS A N 1
ATOM 767 C CA . LYS A 1 101 ? 20.769 28.566 17.491 1.00 13.28 101 LYS A CA 1
ATOM 768 C C . LYS A 1 101 ? 22.085 27.842 17.757 1.0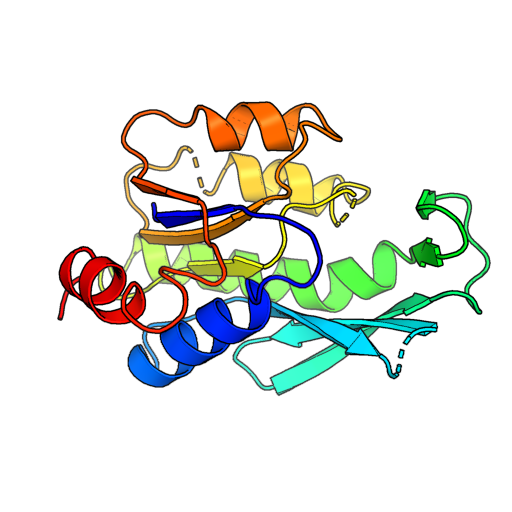0 12.28 101 LYS A C 1
ATOM 769 O O . LYS A 1 101 ? 22.527 26.960 16.991 1.00 12.11 101 LYS A O 1
ATOM 775 N N . VAL A 1 102 ? 22.691 28.234 18.868 1.00 10.58 102 VAL A N 1
ATOM 776 C CA . VAL A 1 102 ? 23.974 27.689 19.310 1.00 10.29 102 VAL A CA 1
ATOM 777 C C . VAL A 1 102 ? 23.829 27.274 20.765 1.00 9.28 102 VAL A C 1
ATOM 778 O O . VAL A 1 102 ? 23.478 28.102 21.621 1.00 10.15 102 VAL A O 1
ATOM 782 N N . ILE A 1 103 ? 24.082 25.991 21.027 1.00 8.71 103 ILE A N 1
ATOM 783 C CA . ILE A 1 103 ? 24.040 25.442 22.384 1.00 8.18 103 ILE A CA 1
ATOM 784 C C . ILE A 1 103 ? 25.321 25.825 23.107 1.00 8.00 103 ILE A C 1
ATOM 785 O O . ILE A 1 103 ? 26.405 25.692 22.543 1.00 9.06 103 ILE A O 1
ATOM 790 N N . ILE A 1 104 ? 25.195 26.270 24.360 1.00 7.96 104 ILE A N 1
ATOM 791 C CA . ILE A 1 104 ? 26.343 26.756 25.146 1.00 7.80 104 ILE A CA 1
ATOM 792 C C . ILE A 1 104 ? 26.580 25.840 26.343 1.00 8.42 104 ILE A C 1
ATOM 793 O O . ILE A 1 104 ? 25.670 25.636 27.141 1.00 7.58 104 ILE A O 1
ATOM 798 N N . ILE A 1 105 ? 27.785 25.273 26.459 1.00 7.94 105 ILE A N 1
ATOM 799 C CA . ILE A 1 105 ? 28.063 24.329 27.559 1.00 7.75 105 ILE A CA 1
ATOM 800 C C . ILE A 1 105 ? 29.439 24.624 28.164 1.00 7.46 105 ILE A C 1
ATOM 801 O O . ILE A 1 105 ? 30.468 24.127 27.668 1.00 8.43 105 ILE A O 1
ATOM 806 N N . ASP A 1 106 ? 29.479 25.412 29.231 1.00 8.71 106 ASP A N 1
ATOM 807 C CA . ASP A 1 106 ? 30.742 25.665 29.940 1.00 8.79 106 ASP A CA 1
ATOM 808 C C . ASP A 1 106 ? 30.486 25.237 31.382 1.00 9.35 106 ASP A C 1
ATOM 809 O O . ASP A 1 106 ? 29.715 25.896 32.092 1.00 9.54 106 ASP A O 1
ATOM 814 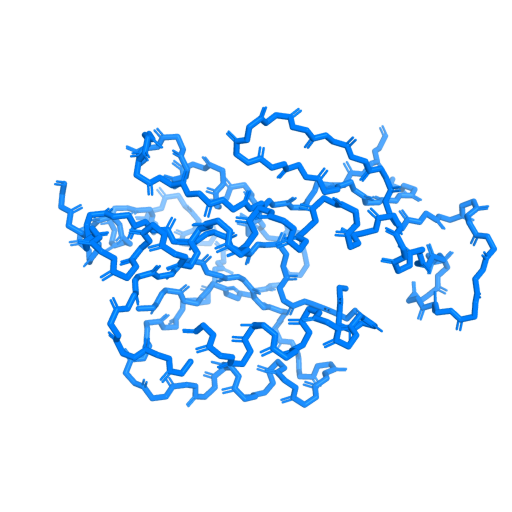N N . GLU A 1 107 ? 31.096 24.149 31.857 1.00 10.95 107 GLU A N 1
ATOM 815 C CA . GLU A 1 107 ? 32.182 23.399 31.259 1.00 11.27 107 GLU A CA 1
ATOM 816 C C . GLU A 1 107 ? 31.831 21.916 31.250 1.00 10.98 107 GLU A C 1
ATOM 817 O O . GLU A 1 107 ? 31.152 21.401 32.163 1.00 11.44 107 GLU A O 1
ATOM 823 N N . ILE A 1 108 ? 32.315 21.203 30.241 1.00 10.80 108 ILE A N 1
ATOM 824 C CA . ILE A 1 108 ? 32.302 19.754 30.286 1.00 11.15 108 ILE A CA 1
ATOM 825 C C . ILE A 1 108 ? 33.543 19.351 31.079 1.00 10.72 108 ILE A C 1
ATOM 826 O O . ILE A 1 108 ? 34.576 18.951 30.516 1.00 10.79 108 ILE A O 1
ATOM 831 N N . GLY A 1 109 ? 33.439 19.452 32.403 1.00 11.06 109 GLY A N 1
ATOM 832 C CA . GLY A 1 109 ? 34.564 19.249 33.298 1.00 11.07 109 GLY A CA 1
ATOM 833 C C . GLY A 1 109 ? 34.255 18.246 34.390 1.00 10.80 109 GLY A C 1
ATOM 834 O O . GLY A 1 109 ? 33.137 17.730 34.480 1.00 10.94 109 GLY A O 1
ATOM 835 N N . LYS A 1 110 ? 35.260 17.957 35.211 1.00 11.91 110 LYS A N 1
ATOM 836 C CA . LYS A 1 110 ? 35.137 16.939 36.233 1.00 12.56 110 LYS A CA 1
ATOM 837 C C . LYS A 1 110 ? 33.939 17.149 37.176 1.00 12.51 110 LYS A C 1
ATOM 838 O O . LYS A 1 110 ? 33.234 16.198 37.488 1.00 13.49 110 LYS A O 1
ATOM 852 N N . GLU A 1 112 ? 31.099 18.766 36.652 1.00 10.02 112 GLU A N 1
ATOM 853 C CA . GLU A 1 112 ? 29.834 18.582 35.952 1.00 9.97 112 GLU A CA 1
ATOM 854 C C . GLU A 1 11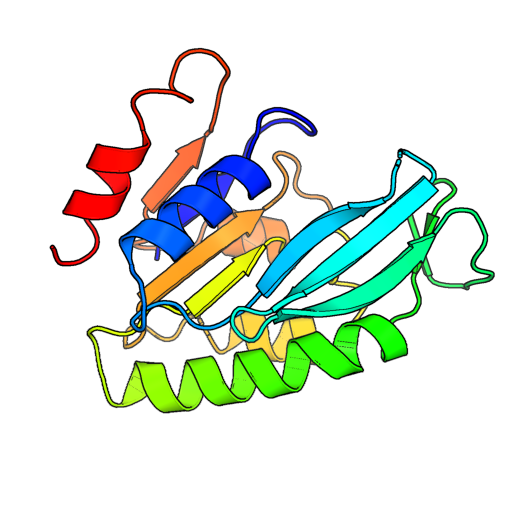2 ? 29.592 17.113 35.591 1.00 10.07 112 GLU A C 1
ATOM 855 O O . GLU A 1 112 ? 28.450 16.639 35.584 1.00 10.89 112 GLU A O 1
ATOM 861 N N . LEU A 1 113 ? 30.674 16.398 35.299 1.00 10.71 113 LEU A N 1
ATOM 862 C CA . LEU A 1 113 ? 30.594 15.033 34.778 1.00 11.41 113 LEU A CA 1
ATOM 863 C C . LEU A 1 113 ? 30.203 14.002 35.840 1.00 11.50 113 LEU A C 1
ATOM 864 O O . LEU A 1 113 ? 29.972 12.852 35.502 1.00 12.95 113 LEU A O 1
ATOM 869 N N . PHE A 1 114 ? 30.084 14.413 37.108 1.00 11.48 114 PHE A N 1
ATOM 870 C CA . PHE A 1 114 ? 29.490 13.534 38.115 1.00 12.01 114 PHE A CA 1
ATOM 871 C C . PHE A 1 114 ? 28.018 13.254 37.820 1.00 12.27 114 PHE A C 1
ATOM 872 O O . PHE A 1 114 ? 27.466 12.283 38.332 1.00 14.27 114 PHE A O 1
ATOM 880 N N . SER A 1 115 ? 27.385 14.069 36.982 1.00 11.99 115 SER A N 1
ATOM 881 C CA . SER A 1 115 ? 25.974 13.864 36.635 1.00 11.79 115 SER A CA 1
ATOM 882 C C . SER A 1 115 ? 25.825 12.944 35.432 1.00 12.31 115 SER A C 1
ATOM 883 O O . SER A 1 115 ? 26.265 13.288 34.327 1.00 12.01 115 SER A O 1
ATOM 886 N N . LYS A 1 116 ? 25.198 11.788 35.641 1.00 12.86 116 LYS A N 1
ATOM 887 C CA . LYS A 1 116 ? 24.933 10.839 34.565 1.00 13.19 116 LYS A CA 1
ATOM 888 C C . LYS A 1 116 ? 24.018 11.476 33.530 1.00 12.33 116 LYS A C 1
ATOM 889 O O . LYS A 1 116 ? 24.227 11.343 32.327 1.00 12.48 116 LYS A O 1
ATOM 895 N N . LYS A 1 117 ? 22.994 12.182 33.996 1.00 12.07 117 LYS A N 1
ATOM 896 C CA . LYS A 1 117 ? 22.090 12.843 33.079 1.00 12.03 117 LYS A CA 1
ATOM 897 C C . LYS A 1 117 ? 22.857 13.812 32.169 1.00 11.03 117 LYS A C 1
ATOM 898 O O . LYS A 1 117 ? 22.603 13.876 30.965 1.00 11.29 117 LYS A O 1
ATOM 904 N N . PHE A 1 118 ? 23.803 14.553 32.747 1.00 10.43 118 PHE A N 1
ATOM 905 C CA . PHE A 1 118 ? 24.618 15.477 31.970 1.00 9.96 118 PHE A CA 1
ATOM 906 C C . PHE A 1 118 ? 25.507 14.722 30.976 1.00 9.98 118 PHE A C 1
ATOM 907 O O . PHE A 1 118 ? 25.590 15.109 29.812 1.00 9.66 118 PHE A O 1
ATOM 915 N N . ARG A 1 119 ? 26.181 13.674 31.432 1.00 10.84 119 ARG A N 1
ATOM 916 C CA . ARG A 1 119 ? 27.016 12.889 30.510 1.00 10.99 119 ARG A CA 1
ATOM 917 C C . ARG A 1 119 ? 26.226 12.394 29.295 1.00 11.28 119 ARG A C 1
ATOM 918 O O . ARG A 1 119 ? 26.671 12.527 28.145 1.00 11.74 119 ARG A O 1
ATOM 926 N N . ASP A 1 120 ? 25.046 11.835 29.544 1.00 11.62 120 ASP A N 1
ATOM 927 C CA . ASP A 1 120 ? 24.252 11.246 28.471 1.00 12.53 120 ASP A CA 1
ATOM 928 C C . ASP A 1 120 ? 23.767 12.325 2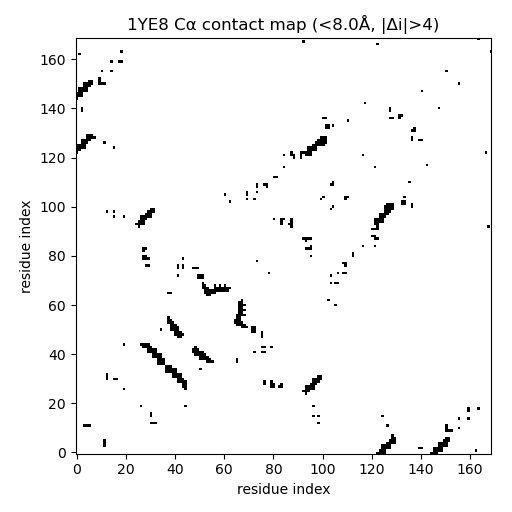7.504 1.00 11.98 120 ASP A C 1
ATOM 929 O O . ASP A 1 120 ? 23.789 12.141 26.288 1.00 13.08 120 ASP A O 1
ATOM 934 N N . LEU A 1 121 ? 23.297 13.445 28.043 1.00 11.63 121 LEU A N 1
ATOM 935 C CA . LEU A 1 121 ? 22.809 14.521 27.202 1.00 11.62 121 LEU A CA 1
ATOM 936 C C . LEU A 1 121 ? 23.954 15.188 26.405 1.00 11.43 121 LEU A C 1
ATOM 937 O O . LEU A 1 121 ? 23.798 15.492 25.217 1.00 11.91 121 LEU A O 1
ATOM 942 N N . VAL A 1 122 ? 25.107 15.383 27.045 1.00 11.25 122 VAL A N 1
ATOM 943 C CA . VAL A 1 122 ? 26.286 15.873 26.327 1.00 12.17 122 VAL A CA 1
ATOM 944 C C . VAL A 1 122 ? 26.674 14.955 25.165 1.00 12.26 122 VAL A C 1
ATOM 945 O O . VAL A 1 122 ? 26.936 15.444 24.070 1.00 12.71 122 VAL A O 1
ATOM 949 N N . ARG A 1 123 ? 26.698 13.643 25.399 1.00 13.25 123 ARG A N 1
ATOM 950 C CA . ARG A 1 123 ? 27.022 12.704 24.318 1.00 13.93 123 ARG A CA 1
ATOM 951 C C . ARG A 1 123 ? 26.031 12.814 23.160 1.00 14.14 123 ARG A C 1
ATOM 952 O O . ARG A 1 123 ? 26.426 12.825 21.993 1.00 15.20 123 ARG A O 1
ATOM 960 N N . GLN A 1 124 ? 24.744 12.922 23.479 1.00 13.90 124 GLN A N 1
ATOM 961 C CA . GLN A 1 124 ? 23.724 13.048 22.451 1.00 14.54 124 GLN A CA 1
ATOM 962 C C . GLN A 1 124 ? 23.956 14.316 21.640 1.00 13.60 124 GLN A C 1
ATOM 963 O O . GLN A 1 124 ? 23.949 14.288 20.416 1.00 14.97 124 GLN A O 1
ATOM 969 N N . ILE A 1 125 ? 24.181 15.439 22.322 1.00 12.83 125 ILE A N 1
ATOM 970 C CA . ILE A 1 125 ? 24.347 16.715 21.644 1.00 12.21 125 ILE A CA 1
ATOM 971 C C . ILE A 1 125 ? 25.627 16.780 20.806 1.00 11.48 125 ILE A C 1
ATOM 972 O O . ILE A 1 125 ? 25.607 17.172 19.632 1.00 11.66 125 ILE A O 1
ATOM 985 N N . HIS A 1 127 ? 27.502 14.547 19.447 1.00 12.90 127 HIS A N 1
ATOM 986 C CA . HIS A 1 127 ? 27.612 13.649 18.311 1.00 13.73 127 HIS A CA 1
ATOM 987 C C . HIS A 1 127 ? 26.489 13.850 17.301 1.00 14.98 127 HIS A C 1
ATOM 988 O O . HIS A 1 127 ? 26.426 13.128 16.294 1.00 16.45 127 HIS A O 1
ATOM 995 N N . ASP A 1 128 ? 25.615 14.824 17.549 1.00 15.33 128 ASP A N 1
ATOM 996 C CA . ASP A 1 128 ? 24.537 15.134 16.622 1.00 16.51 128 ASP A CA 1
ATOM 997 C C . ASP A 1 128 ? 25.065 16.157 15.620 1.00 18.34 128 ASP A C 1
ATOM 998 O O . ASP A 1 128 ? 25.326 17.305 15.987 1.00 17.52 128 ASP A O 1
ATOM 1003 N N . PRO A 1 129 ? 25.213 15.762 14.355 1.00 20.02 129 PRO A N 1
ATOM 1004 C CA . PRO A 1 129 ? 25.749 16.673 13.333 1.00 20.70 129 PRO A CA 1
ATOM 1005 C C . PRO A 1 129 ? 24.864 17.893 13.080 1.00 21.18 129 PRO A C 1
ATOM 1006 O O . PRO A 1 129 ? 25.376 18.881 12.541 1.00 22.38 129 PRO A O 1
ATOM 1010 N N . ASN A 1 130 ? 23.585 17.827 13.456 1.00 21.01 130 ASN A N 1
ATOM 1011 C CA . ASN A 1 130 ? 22.589 18.831 13.074 1.00 21.24 130 ASN A CA 1
ATOM 1012 C C . ASN A 1 130 ? 22.436 20.014 14.019 1.00 19.70 130 ASN A C 1
ATOM 1013 O O . ASN A 1 130 ? 21.487 20.791 13.882 1.00 20.82 130 ASN A O 1
ATOM 1018 N N . VAL A 1 131 ? 23.345 20.154 14.986 1.00 17.06 131 VAL A N 1
ATOM 1019 C CA . VAL A 1 131 ? 23.269 21.262 15.930 1.00 15.09 131 VAL A CA 1
ATOM 1020 C C . VAL A 1 131 ? 24.612 21.948 16.084 1.00 13.65 131 VAL A C 1
ATOM 1021 O O . VAL A 1 131 ? 25.660 21.292 15.999 1.00 14.21 131 VAL A O 1
ATOM 1025 N N . ASN A 1 132 ? 24.568 23.256 16.322 1.00 12.66 132 ASN A N 1
ATOM 1026 C CA . ASN A 1 132 ? 25.760 24.044 16.634 1.00 12.65 132 ASN A CA 1
ATOM 1027 C C . ASN A 1 132 ? 25.991 24.141 18.132 1.00 11.66 132 ASN A C 1
ATOM 1028 O O . ASN A 1 132 ? 25.029 24.266 18.911 1.00 11.60 132 ASN A O 1
ATOM 1033 N N . VAL A 1 133 ? 27.258 24.065 18.536 1.00 10.76 133 VAL A N 1
ATOM 1034 C CA . VAL A 1 133 ? 27.620 24.068 19.957 1.00 10.23 133 VAL A CA 1
ATOM 1035 C C . VAL A 1 133 ? 28.904 24.833 20.201 1.00 9.92 133 VAL A C 1
ATOM 1036 O O . VAL A 1 133 ? 29.849 24.734 19.409 1.00 10.94 133 VAL A O 1
ATOM 1040 N N . VAL A 1 134 ? 28.940 25.591 21.300 1.00 9.62 134 VAL A N 1
ATOM 1041 C CA . VAL A 1 134 ? 30.196 26.097 21.870 1.00 9.28 134 VAL A CA 1
ATOM 1042 C C . VAL A 1 134 ? 30.346 25.468 23.246 1.00 9.10 134 VAL A C 1
ATOM 1043 O O . VAL A 1 134 ? 29.478 25.646 24.107 1.00 9.69 134 VAL A O 1
ATOM 1047 N N . ALA A 1 135 ? 31.434 24.721 23.441 1.00 8.85 135 ALA A N 1
ATOM 1048 C CA . ALA A 1 135 ? 31.632 23.998 24.716 1.00 8.58 135 ALA A CA 1
ATOM 1049 C C . ALA A 1 135 ? 33.071 24.170 25.154 1.00 8.91 135 ALA A C 1
ATOM 1050 O O . ALA A 1 135 ? 33.964 24.402 24.325 1.00 10.02 135 ALA A O 1
ATOM 1052 N N . THR A 1 136 ? 33.306 24.051 26.458 1.00 8.27 136 THR A N 1
ATOM 1053 C CA . THR A 1 136 ? 34.663 24.083 26.981 1.00 8.16 136 THR A CA 1
ATOM 1054 C C . THR A 1 136 ? 34.991 22.743 27.624 1.00 7.76 136 THR A C 1
ATOM 1055 O O . THR A 1 136 ? 34.112 22.040 28.162 1.00 8.27 136 THR A O 1
ATOM 1059 N N . ILE A 1 137 ? 36.275 22.403 27.582 1.00 8.19 137 ILE A N 1
ATOM 1060 C CA . ILE A 1 137 ? 36.812 21.236 28.277 1.00 9.21 137 ILE A CA 1
ATOM 1061 C C . ILE A 1 137 ? 38.138 21.595 28.908 1.00 9.43 137 ILE A C 1
ATOM 1062 O O . ILE A 1 137 ? 38.849 22.476 28.414 1.00 9.45 137 ILE A O 1
ATOM 1067 N N . PRO A 1 138 ? 38.492 20.898 29.984 1.00 9.66 138 PRO A N 1
ATOM 1068 C CA . PRO A 1 138 ? 39.811 21.103 30.584 1.00 10.11 138 PRO A CA 1
ATOM 1069 C C . PRO A 1 138 ? 40.920 20.643 29.645 1.00 11.00 138 PRO A C 1
ATOM 1070 O O . PRO A 1 138 ? 40.681 19.910 28.675 1.00 11.12 138 PRO A O 1
ATOM 1074 N N . ILE A 1 139 ? 42.130 21.121 29.911 1.00 11.30 139 ILE A N 1
ATOM 1075 C CA . ILE A 1 139 ? 43.276 20.798 29.050 1.00 12.33 139 ILE A CA 1
ATOM 1076 C C . ILE A 1 139 ? 43.823 19.386 29.286 1.00 12.48 139 ILE A C 1
ATOM 1077 O O . ILE A 1 139 ? 44.501 18.823 28.432 1.00 13.23 139 ILE A O 1
ATOM 1082 N N . ARG A 1 140 ? 43.506 18.810 30.440 1.00 12.73 140 ARG A N 1
ATOM 1083 C CA . ARG A 1 140 ? 43.880 17.432 30.728 1.00 14.29 140 ARG A CA 1
ATOM 1084 C C . ARG A 1 140 ? 42.669 16.514 30.593 1.00 14.10 140 ARG A C 1
ATOM 1085 O O . ARG A 1 140 ? 41.519 16.936 30.769 1.00 13.64 140 ARG A O 1
ATOM 1093 N N . ASP A 1 141 ? 42.915 15.249 30.263 1.00 14.86 141 ASP A N 1
ATOM 1094 C CA . ASP A 1 141 ? 41.838 14.272 30.102 1.00 15.33 141 ASP A CA 1
ATOM 1095 C C . ASP A 1 141 ? 41.408 13.708 31.453 1.00 16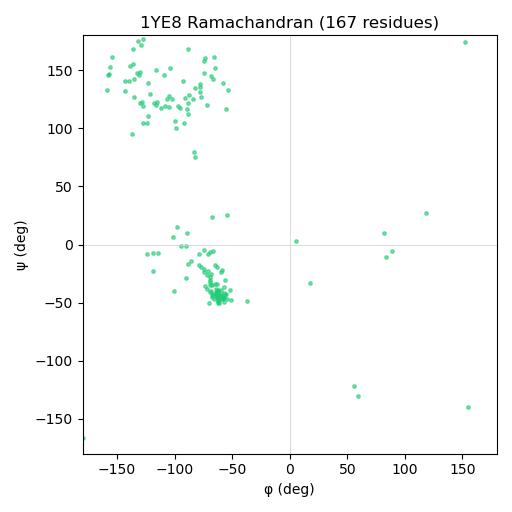.17 141 ASP A C 1
ATOM 1096 O O . ASP A 1 141 ? 41.717 12.562 3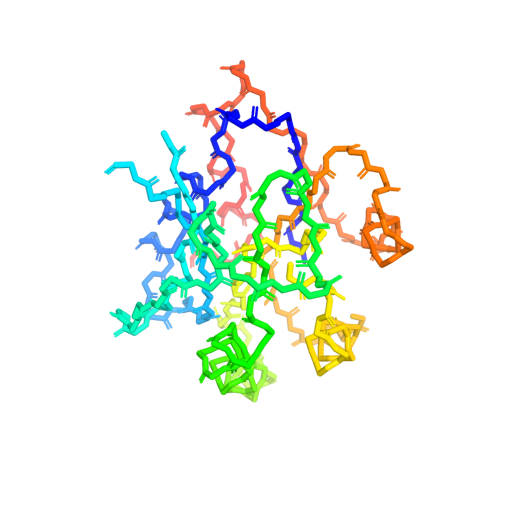1.792 1.00 17.43 141 ASP A O 1
ATOM 1101 N N . VAL A 1 142 ? 40.666 14.518 32.203 1.00 15.92 142 VAL A N 1
ATOM 1102 C CA . VAL A 1 142 ? 40.315 14.210 33.585 1.00 16.47 142 VAL A CA 1
ATOM 1103 C C . VAL A 1 142 ? 39.168 13.211 33.711 1.00 16.38 142 VAL A C 1
ATOM 1104 O O . VAL A 1 142 ? 38.872 12.754 34.812 1.00 17.59 142 VAL A O 1
ATOM 1108 N N . HIS A 1 143 ? 38.534 12.889 32.585 1.00 16.02 143 HIS A N 1
ATOM 1109 C CA . HIS A 1 143 ? 37.395 11.975 32.524 1.00 15.69 143 HIS A CA 1
ATOM 1110 C C . HIS A 1 143 ? 37.323 11.451 31.091 1.00 15.79 143 HIS A C 1
ATOM 1111 O O . HIS A 1 143 ? 37.666 12.191 30.169 1.00 15.02 143 HIS A O 1
ATOM 1118 N N . PRO A 1 144 ? 36.916 10.202 30.856 1.00 15.98 144 PRO A N 1
ATOM 1119 C CA . PRO A 1 144 ? 36.843 9.722 29.468 1.00 15.73 144 PRO A CA 1
ATOM 1120 C C . PRO A 1 144 ? 35.972 10.558 28.516 1.00 15.03 144 PRO A C 1
ATOM 1121 O O . PRO A 1 144 ? 36.285 10.613 27.326 1.00 15.46 144 PRO A O 1
ATOM 1125 N N . LEU A 1 145 ? 34.908 11.203 29.004 1.00 14.26 145 LEU A N 1
ATOM 1126 C CA . LEU A 1 145 ? 34.107 12.039 28.102 1.00 13.27 145 LEU A CA 1
ATOM 1127 C C . LEU A 1 145 ? 34.874 13.299 27.650 1.00 12.79 145 LEU A C 1
ATOM 1128 O O . LEU A 1 145 ? 34.672 13.759 26.545 1.00 13.06 145 LEU A O 1
ATOM 1133 N N . VAL A 1 146 ? 35.763 13.817 28.495 1.00 12.56 146 VAL A N 1
ATOM 1134 C CA . VAL A 1 146 ? 36.622 14.927 28.092 1.00 12.48 146 VAL A CA 1
ATOM 1135 C C . VAL A 1 146 ? 37.509 14.493 26.917 1.00 13.21 146 VAL A C 1
ATOM 1136 O O . VAL A 1 146 ? 37.622 15.225 25.926 1.00 13.13 146 VAL A O 1
ATOM 1140 N N . LYS A 1 147 ? 38.109 13.300 27.012 1.00 14.52 147 LYS A N 1
ATOM 1141 C CA . LYS A 1 147 ? 38.946 12.773 25.924 1.00 16.06 147 LYS A CA 1
ATOM 1142 C C . LYS A 1 147 ? 38.138 12.601 24.641 1.00 15.69 147 LYS A C 1
ATOM 1143 O O . LYS A 1 147 ? 38.579 12.973 23.551 1.00 16.53 147 LYS A O 1
ATOM 1149 N N . GLU A 1 148 ? 36.930 12.059 24.794 1.00 14.79 148 GLU A N 1
ATOM 1150 C CA . GLU A 1 148 ? 36.013 11.835 23.690 1.00 15.34 148 GLU A CA 1
ATOM 1151 C C . GLU A 1 148 ? 35.700 13.138 22.948 1.00 14.92 148 GLU A C 1
ATOM 1152 O O . GLU A 1 148 ? 35.676 13.182 21.717 1.00 16.67 148 GLU A O 1
ATOM 1158 N N . ILE A 1 149 ? 35.431 14.201 23.707 1.00 14.08 149 ILE A N 1
ATOM 1159 C CA . ILE A 1 149 ? 35.118 15.498 23.128 1.00 13.46 149 ILE A CA 1
ATOM 1160 C C . ILE A 1 149 ? 36.363 16.158 22.510 1.00 12.86 149 ILE A C 1
ATOM 1161 O O . ILE A 1 149 ? 36.286 16.763 21.437 1.00 12.87 149 ILE A O 1
ATOM 1166 N N . ARG A 1 150 ? 37.518 16.006 23.158 1.00 13.30 150 ARG A N 1
ATOM 1167 C CA . ARG A 1 150 ? 38.749 16.561 22.607 1.00 13.73 150 ARG A CA 1
ATOM 1168 C C . ARG A 1 150 ? 39.023 16.014 21.203 1.00 14.24 150 ARG A C 1
ATOM 1169 O O . ARG A 1 150 ? 39.486 16.750 20.333 1.00 15.20 150 ARG A O 1
ATOM 1177 N N . ARG A 1 151 ? 38.699 14.740 20.990 1.00 15.42 151 ARG A N 1
ATOM 1178 C CA . ARG A 1 151 ? 38.928 14.114 19.689 1.00 16.47 151 ARG A CA 1
ATOM 1179 C C . ARG A 1 151 ? 37.692 14.070 18.775 1.00 16.52 151 ARG A C 1
ATOM 1180 O O . ARG A 1 151 ? 37.692 13.374 17.767 1.00 17.15 151 ARG A O 1
ATOM 1188 N N . LEU A 1 152 ? 36.654 14.843 19.091 1.00 15.15 152 LEU A N 1
ATOM 1189 C CA . LEU A 1 152 ? 35.430 14.852 18.288 1.00 14.57 152 LEU A CA 1
ATOM 1190 C C . LEU A 1 152 ? 35.713 15.177 16.819 1.00 15.32 152 LEU A C 1
ATOM 1191 O O . LEU A 1 152 ? 36.179 16.266 16.520 1.00 14.54 152 LEU A O 1
ATOM 1196 N N . PRO A 1 153 ? 35.448 14.247 15.892 1.00 16.16 153 PRO A N 1
ATOM 1197 C CA . PRO A 1 153 ? 35.674 14.534 14.465 1.00 16.54 153 PRO A CA 1
ATOM 1198 C C . PRO A 1 153 ? 34.902 15.752 13.953 1.00 15.85 153 PRO A C 1
ATOM 1199 O O . PRO A 1 153 ? 33.738 15.928 14.315 1.00 15.60 153 PRO A O 1
ATOM 1203 N N . GLY A 1 154 ? 35.539 16.584 13.124 1.00 15.39 154 GLY A N 1
ATOM 1204 C CA . GLY A 1 154 ? 34.884 17.729 12.505 1.00 15.79 154 GLY A CA 1
ATOM 1205 C C . GLY A 1 154 ? 34.826 18.968 13.384 1.00 14.77 154 GLY A C 1
ATOM 1206 O O . GLY A 1 154 ? 34.486 20.054 12.933 1.00 15.69 154 GLY A O 1
ATOM 1207 N N . ALA A 1 155 ? 35.163 18.817 14.660 1.00 14.32 155 ALA A N 1
ATOM 1208 C CA . ALA A 1 155 ? 35.080 19.952 15.572 1.00 13.86 155 ALA A CA 1
ATOM 1209 C C . ALA A 1 155 ? 36.209 20.945 15.347 1.00 13.43 155 ALA A C 1
ATOM 1210 O O . ALA A 1 155 ? 37.282 20.612 14.804 1.00 14.00 155 ALA A O 1
ATOM 1212 N N . VAL A 1 156 ? 35.962 22.168 15.780 1.00 13.05 156 VAL A N 1
ATOM 1213 C CA . VAL A 1 156 ? 36.981 23.200 15.803 1.00 13.11 156 VAL A CA 1
ATOM 1214 C C . VAL A 1 156 ? 37.547 23.159 17.216 1.00 12.87 156 VAL A C 1
ATOM 1215 O O . VAL A 1 156 ? 36.814 23.372 18.171 1.00 14.52 156 VAL A O 1
ATOM 1219 N N . LEU A 1 157 ? 38.832 22.843 17.354 1.00 12.47 157 LEU A N 1
ATOM 1220 C CA . LEU A 1 157 ? 39.451 22.743 18.680 1.00 12.68 157 LEU A CA 1
ATOM 1221 C C . LEU A 1 157 ? 40.384 23.936 18.858 1.00 12.49 157 LEU A C 1
ATOM 1222 O O . LEU A 1 157 ? 41.339 24.123 18.087 1.00 13.48 157 LEU A O 1
ATOM 1227 N N . ILE A 1 158 ? 40.096 24.755 19.865 1.00 12.27 158 ILE A N 1
ATOM 1228 C CA . ILE A 1 158 ? 40.868 25.968 20.124 1.00 13.03 158 ILE A CA 1
ATOM 1229 C C . ILE A 1 158 ? 41.520 25.887 21.486 1.00 12.72 158 ILE A C 1
ATOM 1230 O O . ILE A 1 158 ? 40.841 25.699 22.500 1.00 13.57 158 ILE A O 1
ATOM 1235 N N . GLU A 1 159 ? 42.850 26.000 21.510 1.00 12.50 159 GLU A N 1
ATOM 1236 C CA . GLU A 1 159 ? 43.594 26.079 22.763 1.00 12.96 159 GLU A CA 1
ATOM 1237 C C . GLU A 1 159 ? 43.746 27.534 23.114 1.00 12.71 159 GLU A C 1
ATOM 1238 O O . GLU A 1 159 ? 44.542 28.267 22.496 1.00 12.87 159 GLU A O 1
ATOM 1244 N N . LEU A 1 160 ? 42.966 27.973 24.093 1.00 12.58 160 LEU A N 1
ATOM 1245 C CA . LEU A 1 160 ? 42.926 29.377 24.504 1.00 12.50 160 LEU A CA 1
ATOM 1246 C C . LEU A 1 160 ? 44.145 29.675 25.354 1.00 12.42 160 LEU A C 1
ATOM 1247 O O . LEU A 1 160 ? 44.445 28.922 26.289 1.00 12.53 160 LEU A O 1
ATOM 1252 N N . THR A 1 161 ? 44.835 30.770 25.035 1.00 12.66 161 THR A N 1
ATOM 1253 C CA . THR A 1 161 ? 46.062 31.160 25.749 1.00 13.69 161 THR A CA 1
ATOM 1254 C C . THR A 1 161 ? 46.064 32.657 26.037 1.00 14.35 161 THR A C 1
ATOM 1255 O O . THR A 1 161 ? 45.272 33.398 25.457 1.00 14.35 161 THR A O 1
ATOM 1259 N N . PRO A 1 162 ? 46.982 33.132 26.884 1.00 15.14 162 PRO A N 1
ATOM 1260 C CA . PRO A 1 162 ? 47.111 34.583 27.081 1.00 16.01 162 PRO A CA 1
ATOM 1261 C C . PRO A 1 162 ? 47.449 35.334 25.783 1.00 17.09 162 PRO A C 1
ATOM 1262 O O . PRO A 1 162 ? 47.099 36.515 25.672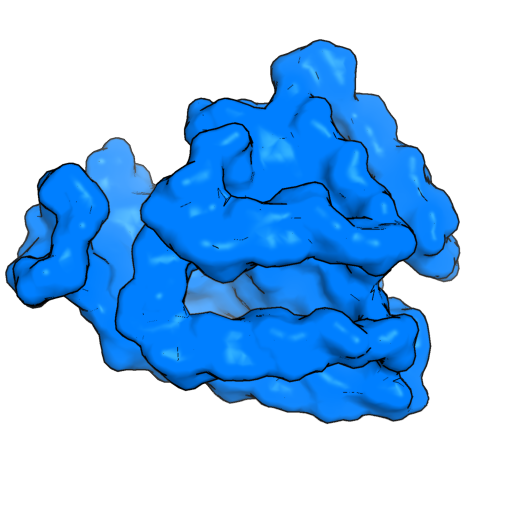 1.00 18.95 162 PRO A O 1
ATOM 1266 N N . GLU A 1 163 ? 48.052 34.647 24.812 1.00 17.56 163 GLU A N 1
ATOM 1267 C CA . GLU A 1 163 ? 48.504 35.261 23.556 1.00 18.90 163 GLU A CA 1
ATOM 1268 C C . GLU A 1 163 ? 47.461 35.298 22.439 1.00 19.64 163 GLU A C 1
ATOM 1269 O O . GLU A 1 163 ? 47.643 36.020 21.454 1.00 20.91 163 GLU A O 1
ATOM 1275 N N . ASN A 1 164 ? 46.394 34.502 22.553 1.00 19.66 164 ASN A N 1
ATOM 1276 C CA . ASN A 1 164 ? 45.319 34.545 21.556 1.00 19.70 164 ASN A CA 1
ATOM 1277 C C . ASN A 1 164 ? 43.958 34.958 22.136 1.00 20.13 164 ASN A C 1
ATOM 1278 O O . ASN A 1 164 ? 43.004 35.167 21.398 1.00 19.92 164 ASN A O 1
ATOM 1283 N N . ARG A 1 165 ? 43.905 35.060 23.464 1.00 21.40 165 ARG A N 1
ATOM 1284 C CA . ARG A 1 165 ? 42.756 35.518 24.257 1.00 22.91 165 ARG A CA 1
ATOM 1285 C C . ARG A 1 165 ? 41.953 36.666 23.621 1.00 23.22 165 ARG A C 1
ATOM 1286 O O . ARG A 1 165 ? 40.717 36.620 23.539 1.00 23.03 165 ARG A O 1
ATOM 1294 N N . ASP A 1 166 ? 42.677 37.694 23.186 1.00 23.93 166 ASP A N 1
ATOM 1295 C CA . ASP A 1 166 ? 42.070 38.957 22.778 1.00 24.66 166 ASP A CA 1
ATOM 1296 C C . ASP A 1 166 ? 41.811 39.043 21.279 1.00 24.48 166 ASP A C 1
ATOM 1297 O O . ASP A 1 166 ? 41.248 40.027 20.807 1.00 24.82 166 ASP A O 1
ATOM 1302 N N . VAL A 1 167 ? 42.188 38.002 20.544 1.00 24.15 167 VAL A N 1
ATOM 1303 C CA . VAL A 1 167 ? 42.005 37.972 19.087 1.00 24.66 167 VAL A CA 1
ATOM 1304 C C . VAL A 1 167 ? 41.094 36.824 18.621 1.00 24.55 167 VAL A C 1
ATOM 1305 O O . VAL A 1 167 ? 40.477 36.895 17.552 1.00 25.06 167 VAL A O 1
ATOM 1309 N N . ILE A 1 168 ? 40.975 35.782 19.436 1.00 24.06 168 ILE A N 1
ATOM 1310 C CA . ILE A 1 168 ? 40.302 34.554 18.998 1.00 23.57 168 ILE A CA 1
ATOM 1311 C C . ILE A 1 168 ? 38.778 34.667 18.766 1.00 23.20 168 ILE A C 1
ATOM 1312 O O . ILE A 1 168 ? 38.215 33.907 17.978 1.00 23.24 168 ILE A O 1
ATOM 1317 N N . LEU A 1 169 ? 38.129 35.617 19.434 1.00 22.32 169 LEU A N 1
ATOM 1318 C CA . LEU A 1 169 ? 36.676 35.765 19.317 1.00 21.74 169 LEU A CA 1
ATOM 1319 C C . LEU A 1 169 ? 36.146 35.843 17.878 1.00 22.08 169 LEU A C 1
ATOM 1320 O O . LEU A 1 169 ? 35.196 35.151 17.540 1.00 21.69 169 LEU A O 1
ATOM 1325 N N . GLU A 1 170 ? 36.763 36.673 17.031 1.00 22.52 170 GLU A N 1
ATOM 1326 C CA . GLU A 1 170 ? 36.283 36.853 15.659 1.00 23.14 170 GLU A CA 1
ATOM 1327 C C . GLU A 1 170 ? 36.435 35.608 14.768 1.00 22.77 170 GLU A C 1
ATOM 1328 O O . GLU A 1 170 ? 35.581 35.340 13.899 1.00 23.55 170 GLU A O 1
ATOM 1334 N N . ASP A 1 171 ? 37.513 34.855 14.981 1.00 22.83 171 ASP A N 1
ATOM 1335 C CA . ASP A 1 171 ? 37.710 33.579 14.298 1.00 22.63 171 ASP A CA 1
ATOM 1336 C C . ASP A 1 171 ? 36.513 32.660 14.585 1.00 21.31 171 ASP A C 1
ATOM 1337 O O . ASP A 1 171 ? 35.911 32.083 13.664 1.00 21.50 171 ASP A O 1
ATOM 1342 N N . ILE A 1 172 ? 36.171 32.560 15.873 1.00 20.59 172 ILE A N 1
ATOM 1343 C CA . ILE A 1 172 ? 35.046 31.742 16.333 1.00 19.00 172 ILE A CA 1
ATOM 1344 C C . ILE A 1 172 ? 33.727 32.236 15.735 1.00 18.52 172 ILE A C 1
ATOM 1345 O O . ILE A 1 172 ? 32.968 31.448 15.160 1.00 17.74 172 ILE A O 1
ATOM 1350 N N . LEU A 1 173 ? 33.472 33.541 15.851 1.00 18.76 173 LEU A N 1
ATOM 1351 C CA . LEU A 1 173 ? 32.202 34.104 15.375 1.00 19.15 173 LEU A CA 1
ATOM 1352 C C . LEU A 1 173 ? 32.000 33.999 13.860 1.00 20.49 173 LEU A C 1
ATOM 1353 O O . LEU A 1 173 ? 30.879 33.782 13.410 1.00 21.01 173 LEU A O 1
ATOM 1358 N N . SER A 1 174 ? 33.086 34.098 13.095 1.00 21.55 174 SER A N 1
ATOM 1359 C CA . SER A 1 174 ? 33.019 33.860 11.651 1.00 22.87 174 SER A CA 1
ATOM 1360 C C . SER A 1 174 ? 32.618 32.420 11.310 1.00 23.07 174 SER A C 1
ATOM 1361 O O . SER A 1 174 ? 31.784 32.189 10.424 1.00 23.47 174 SER A O 1
ATOM 1364 N N . LEU A 1 175 ? 33.212 31.456 12.018 1.00 22.85 175 LEU A N 1
ATOM 1365 C CA . LEU A 1 175 ? 32.912 30.039 11.805 1.00 23.15 175 LEU A CA 1
ATOM 1366 C C . LEU A 1 175 ? 31.456 29.722 12.114 1.00 23.37 175 LEU A C 1
ATOM 1367 O O . LEU A 1 175 ? 30.818 28.948 11.401 1.00 23.76 175 LEU A O 1
ATOM 1372 N N . LEU A 1 176 ? 30.934 30.324 13.177 1.00 23.63 176 LEU A N 1
ATOM 1373 C CA . LEU A 1 176 ? 29.503 30.295 13.434 1.00 24.31 176 LEU A CA 1
ATOM 1374 C C . LEU A 1 176 ? 28.898 31.252 12.390 1.00 25.93 176 LEU A C 1
ATOM 1375 O O . LEU A 1 176 ? 29.616 32.055 11.810 1.00 26.71 176 LEU A O 1
ATOM 1380 N N . GLU A 1 177 ? 27.614 31.164 12.089 1.00 27.83 177 GLU A N 1
ATOM 1381 C CA . GLU A 1 177 ? 27.098 32.090 11.070 1.00 28.40 177 GLU A CA 1
ATOM 1382 C C . GLU A 1 177 ? 27.118 33.523 11.618 1.00 28.07 177 GLU A C 1
ATOM 1383 O O . GLU A 1 177 ? 26.906 33.722 12.808 1.00 27.77 177 GLU A O 1
ATOM 1389 N N . ARG A 1 178 ? 27.393 34.513 10.767 1.00 28.20 178 ARG A N 1
ATOM 1390 C CA . ARG A 1 178 ? 27.360 35.911 11.208 1.00 28.06 178 ARG A CA 1
ATOM 1391 C C . ARG A 1 178 ? 25.987 36.295 11.749 1.00 28.56 178 ARG A C 1
ATOM 1392 O O . ARG A 1 178 ? 24.978 36.137 11.061 1.00 28.70 178 ARG A O 1
#

InterPro domains:
  IPR003593 AAA+ ATPase domain [SM00382] (2-163)
  IPR004948 Nucleoside-triphosphatase, THEP1 type [MF_00796] (1-178)
  IPR004948 Nucleoside-triphosphatase, THEP1 type [PF03266] (2-173)
  IPR004948 Nucleoside-triphosphatase, THEP1 type [PTHR43146] (2-177)
  IPR027417 P-loop containing nucleoside triphosphate hydrolase [G3DSA:3.40.50.300] (1-178)
  IPR027417 P-loop containing nucleoside triphosphate hydrolase [SSF52540] (2-175)

Radius of gyration: 14.97 Å; Cα contacts (8 Å, |Δi|>4): 316; chains: 1; bounding box: 34×29×41 Å

Sequence (169 aa):
KIIITGEPGVGKTTLVKKIVERLGKRAIGFWTEEVRRTGFRIITTEGKKKIFSSKFFTSKKLVGSYGVNVQYFEELAIPILERAYREAKKDRRKVIIIDEIGKELFSKKFRDLVRQIHDPNVNVVATIPIRDVHPLVKEIRRLPGAVLIELTPENRDVILEDILSLLER

Foldseek 3Di:
DAEEEEAPPFQLQVLLVVLCVVLDPQEFAWAWDCDVPFFIWIATSVGDIDTFWGLPDDAPLDDPSIHGRLCRLCVPHVVRLVVQLVVQLVPVSHEYEEHEPESNVVHPSSLVSVVVSLDPRGHYYYYYYPDCPDVVSVVVCPPPPYHYHHRHNVCPVPCSVVVVVVRPD

B-factor: mean 17.3, std 7.33, range [7.25, 48.38]